Protein AF-A0A538RTL1-F1 (afdb_monomer)

Structure (mmCIF, N/CA/C/O backbone):
data_AF-A0A538RTL1-F1
#
_entry.id   AF-A0A538RTL1-F1
#
loop_
_atom_site.group_PDB
_atom_site.id
_atom_site.type_symbol
_atom_site.label_atom_id
_atom_site.label_alt_id
_atom_site.label_comp_id
_atom_site.label_asym_id
_atom_site.label_entity_id
_atom_site.label_seq_id
_atom_site.pdbx_PDB_ins_code
_atom_site.Cartn_x
_atom_site.Cartn_y
_atom_site.Cartn_z
_atom_site.occupancy
_atom_site.B_iso_or_equiv
_atom_site.auth_seq_id
_atom_site.auth_comp_id
_atom_site.auth_asym_id
_atom_site.auth_atom_id
_atom_site.pdbx_PDB_model_num
ATOM 1 N N . MET A 1 1 ? 27.070 7.110 -13.548 1.00 70.44 1 MET A N 1
ATOM 2 C CA . MET A 1 1 ? 25.816 7.654 -12.980 1.00 70.44 1 MET A CA 1
ATOM 3 C C . MET A 1 1 ? 24.547 7.287 -13.767 1.00 70.44 1 MET A C 1
ATOM 5 O O . MET A 1 1 ? 23.513 7.173 -13.134 1.00 70.44 1 MET A O 1
ATOM 9 N N . ALA A 1 2 ? 24.572 7.036 -15.087 1.00 79.06 2 ALA A N 1
ATOM 10 C CA . ALA A 1 2 ? 23.336 6.798 -15.863 1.00 79.06 2 ALA A CA 1
ATOM 11 C C . ALA A 1 2 ? 22.768 5.356 -15.834 1.00 79.06 2 ALA A C 1
ATOM 13 O O . ALA A 1 2 ? 21.556 5.178 -15.864 1.00 79.06 2 ALA A O 1
ATOM 14 N N . PHE A 1 3 ? 23.609 4.320 -15.738 1.00 85.19 3 PHE A N 1
ATOM 15 C CA . PHE A 1 3 ? 23.159 2.917 -15.819 1.00 85.19 3 PHE A CA 1
ATOM 16 C C . PHE A 1 3 ? 22.175 2.499 -14.716 1.00 85.19 3 PHE A C 1
ATOM 18 O O . PHE A 1 3 ? 21.311 1.660 -14.955 1.00 85.19 3 PHE A O 1
ATOM 25 N N . GLY A 1 4 ? 22.256 3.117 -13.534 1.00 88.19 4 GLY A N 1
ATOM 26 C CA . GLY A 1 4 ? 21.329 2.843 -12.435 1.00 88.19 4 GLY A CA 1
ATOM 27 C C . GLY A 1 4 ? 19.870 3.158 -12.778 1.00 88.19 4 GLY A C 1
ATOM 28 O O . GLY A 1 4 ? 18.980 2.461 -12.308 1.00 88.19 4 GLY A O 1
ATOM 29 N N . TYR A 1 5 ? 19.618 4.133 -13.659 1.00 89.88 5 TYR A N 1
ATOM 30 C CA . TYR A 1 5 ? 18.262 4.509 -14.073 1.00 89.88 5 TYR A CA 1
ATOM 31 C C . TYR A 1 5 ? 17.628 3.520 -15.058 1.00 89.88 5 TYR A C 1
ATOM 33 O O . TYR A 1 5 ? 16.409 3.498 -15.191 1.00 89.88 5 TYR A O 1
ATOM 41 N N . LEU A 1 6 ? 18.430 2.691 -15.738 1.00 92.81 6 LEU A N 1
ATOM 42 C CA . LEU A 1 6 ? 17.921 1.680 -16.671 1.00 92.81 6 LEU A CA 1
ATOM 43 C C . LEU A 1 6 ? 17.522 0.379 -15.965 1.00 92.81 6 LEU A C 1
ATOM 45 O O . LEU A 1 6 ? 16.675 -0.344 -16.478 1.00 92.81 6 LEU A O 1
ATOM 49 N N . MET A 1 7 ? 18.086 0.092 -14.787 1.00 91.50 7 MET A N 1
ATOM 50 C CA . MET A 1 7 ? 17.822 -1.135 -14.017 1.00 91.50 7 MET A CA 1
ATOM 51 C C . MET A 1 7 ? 16.340 -1.358 -13.642 1.00 91.50 7 MET A C 1
ATOM 53 O O . MET A 1 7 ? 15.891 -2.503 -13.726 1.00 91.50 7 MET A O 1
ATOM 57 N N . PRO A 1 8 ? 15.538 -0.337 -13.269 1.00 94.31 8 PR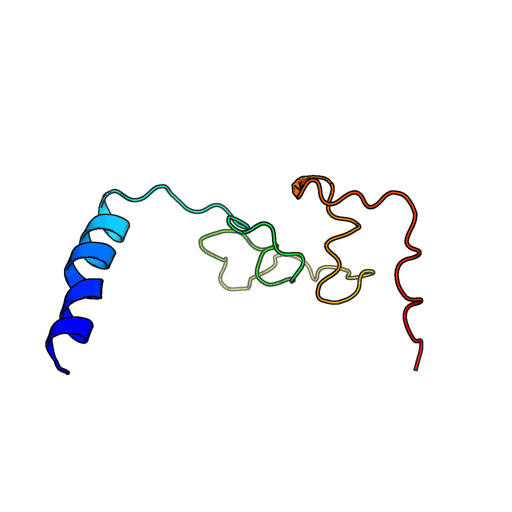O A N 1
ATOM 58 C CA . PRO A 1 8 ? 14.131 -0.542 -12.923 1.00 94.31 8 PRO A CA 1
ATOM 59 C C . PRO A 1 8 ? 13.249 -0.943 -14.110 1.00 94.31 8 PRO A C 1
ATOM 61 O O . PRO A 1 8 ? 12.241 -1.609 -13.905 1.00 94.31 8 PRO A O 1
ATOM 64 N N . LEU A 1 9 ? 13.607 -0.572 -15.345 1.00 94.69 9 LEU A N 1
ATOM 65 C CA . LEU A 1 9 ? 12.779 -0.812 -16.535 1.00 94.69 9 LEU A CA 1
ATOM 66 C C . LEU A 1 9 ? 12.51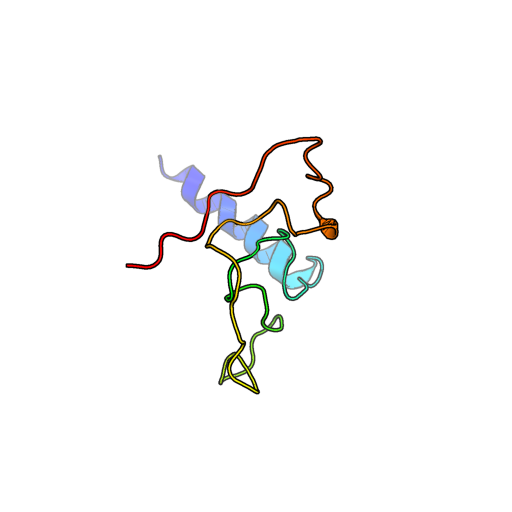6 -2.304 -16.819 1.00 94.69 9 LEU A C 1
ATOM 68 O O . LEU A 1 9 ? 11.343 -2.680 -16.933 1.00 94.69 9 LEU A O 1
ATOM 72 N N . PRO A 1 10 ? 13.538 -3.184 -16.910 1.00 95.88 10 PRO A N 1
ATOM 73 C CA . PRO A 1 10 ? 13.301 -4.610 -17.110 1.00 95.88 10 PRO A CA 1
ATOM 74 C C . PRO A 1 10 ? 12.584 -5.242 -15.911 1.00 95.88 10 PRO A C 1
ATOM 76 O O . PRO A 1 10 ? 11.676 -6.050 -16.106 1.00 95.88 10 PRO A O 1
ATOM 79 N N . TYR A 1 11 ? 12.930 -4.839 -14.683 1.00 94.12 11 TYR A N 1
ATOM 80 C CA . TYR A 1 11 ? 12.296 -5.354 -13.468 1.00 94.12 11 TYR A CA 1
ATOM 81 C C . TYR A 1 11 ? 10.800 -5.016 -13.409 1.00 94.12 11 TYR A C 1
ATOM 83 O O . TYR A 1 11 ? 9.970 -5.904 -13.209 1.00 94.12 11 TYR A O 1
ATOM 91 N N . LEU A 1 12 ? 10.442 -3.751 -13.641 1.00 95.56 12 LEU A N 1
ATOM 92 C CA . LEU A 1 12 ? 9.057 -3.289 -13.619 1.00 95.56 12 LEU A CA 1
ATOM 93 C C . LEU A 1 12 ? 8.237 -3.964 -14.725 1.00 95.56 12 LEU A C 1
ATOM 95 O O . LEU A 1 12 ? 7.136 -4.442 -14.462 1.00 95.56 12 LEU A O 1
ATOM 99 N N . THR A 1 13 ? 8.794 -4.074 -15.936 1.00 96.62 13 THR A N 1
ATOM 100 C CA . THR A 1 13 ? 8.120 -4.722 -17.076 1.00 96.62 13 THR A CA 1
ATOM 101 C C . THR A 1 13 ? 7.808 -6.189 -16.788 1.00 96.62 13 THR A C 1
ATOM 103 O O . THR A 1 13 ? 6.692 -6.647 -17.040 1.00 96.62 13 THR A O 1
ATOM 106 N N . TRP A 1 14 ? 8.763 -6.928 -16.214 1.00 96.94 14 TRP A N 1
ATOM 107 C CA . TRP A 1 14 ? 8.529 -8.311 -15.804 1.00 96.94 14 TRP A CA 1
ATOM 108 C C . TRP A 1 14 ? 7.477 -8.385 -14.694 1.00 96.94 14 TRP A C 1
ATOM 110 O O . TRP A 1 14 ? 6.521 -9.157 -14.802 1.00 96.94 14 TRP A O 1
ATOM 120 N N . SER A 1 15 ? 7.639 -7.583 -13.638 1.00 94.50 15 SER A N 1
ATOM 121 C CA . SER A 1 15 ? 6.769 -7.594 -12.457 1.00 94.50 15 SER A CA 1
ATOM 122 C C . SER A 1 15 ? 5.305 -7.322 -12.816 1.00 94.50 15 SER A C 1
ATOM 124 O O . SER A 1 15 ? 4.419 -8.035 -12.356 1.00 94.50 15 SER A O 1
ATOM 126 N N . MET A 1 16 ? 5.037 -6.386 -13.730 1.00 93.50 16 MET A N 1
ATOM 127 C CA . MET A 1 16 ? 3.672 -6.109 -14.194 1.00 93.50 16 MET A CA 1
ATOM 128 C C . MET A 1 16 ? 3.029 -7.293 -14.932 1.00 93.50 16 MET A C 1
ATOM 130 O O . MET A 1 16 ? 1.817 -7.478 -14.850 1.00 93.50 16 MET A O 1
ATOM 134 N N . ARG A 1 17 ? 3.810 -8.093 -15.673 1.00 94.88 17 ARG A N 1
ATOM 135 C CA . ARG A 1 17 ? 3.270 -9.178 -16.513 1.00 94.8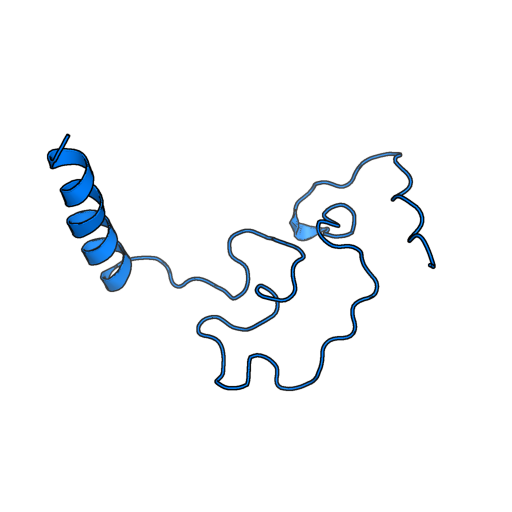8 17 ARG A CA 1
ATOM 136 C C . ARG A 1 17 ? 3.185 -10.530 -15.804 1.00 94.88 17 ARG A C 1
ATOM 138 O O . ARG A 1 17 ? 2.311 -11.329 -16.155 1.00 94.88 17 ARG A O 1
ATOM 145 N N . TYR A 1 18 ? 4.102 -10.794 -14.877 1.00 95.81 18 TYR A N 1
ATOM 146 C CA . TYR A 1 18 ? 4.286 -12.105 -14.241 1.00 95.81 18 TYR A CA 1
ATOM 147 C C . TYR A 1 18 ? 4.392 -12.045 -12.711 1.00 95.81 18 TYR A C 1
ATOM 149 O O . TYR A 1 18 ? 4.543 -13.088 -12.075 1.00 95.81 18 TYR A O 1
ATOM 157 N N . GLY A 1 19 ? 4.360 -10.855 -12.112 1.00 91.62 19 GLY A N 1
ATOM 158 C CA . GLY A 1 19 ? 4.394 -10.694 -10.663 1.00 91.62 19 GLY A CA 1
ATOM 159 C C . GLY A 1 19 ? 3.142 -11.256 -9.991 1.00 91.62 19 GLY A C 1
ATOM 160 O O . GLY A 1 19 ? 2.066 -11.347 -10.585 1.00 91.62 19 GLY A O 1
ATOM 161 N N . LYS A 1 20 ? 3.286 -11.637 -8.719 1.00 91.44 20 LYS A N 1
ATOM 162 C CA . LYS A 1 20 ? 2.156 -12.046 -7.881 1.00 91.44 20 LYS A CA 1
ATOM 163 C C . LYS A 1 20 ? 1.229 -10.846 -7.668 1.00 91.44 20 LYS A C 1
ATOM 165 O O . LYS A 1 20 ? 1.699 -9.757 -7.352 1.00 91.44 20 LYS A O 1
ATOM 170 N N . VAL A 1 21 ? -0.080 -11.068 -7.785 1.00 89.50 21 VAL A N 1
ATOM 171 C CA . VAL A 1 21 ? -1.090 -10.049 -7.469 1.00 89.50 21 VAL A CA 1
ATOM 172 C C . VAL A 1 21 ? -0.942 -9.635 -6.004 1.00 89.50 21 VAL A C 1
ATOM 174 O O . VAL A 1 21 ? -0.949 -10.484 -5.108 1.00 89.50 21 VAL A O 1
ATOM 177 N N . ALA A 1 22 ? -0.774 -8.335 -5.768 1.00 88.69 22 ALA A N 1
ATOM 178 C CA . ALA A 1 22 ? -0.708 -7.784 -4.424 1.00 88.69 22 ALA A CA 1
ATOM 179 C C . ALA A 1 22 ? -2.102 -7.812 -3.781 1.00 88.69 22 ALA A C 1
ATOM 181 O O . ALA A 1 22 ? -3.085 -7.432 -4.411 1.00 88.69 22 ALA A O 1
ATOM 182 N N . GLY A 1 23 ? -2.185 -8.260 -2.527 1.00 87.88 23 GLY A N 1
ATOM 183 C CA . GLY A 1 23 ? -3.381 -8.048 -1.709 1.00 87.88 23 GLY A CA 1
ATOM 184 C C . GLY A 1 23 ? -3.482 -6.594 -1.235 1.00 87.88 23 GLY A C 1
ATOM 185 O O . GLY A 1 23 ? -2.626 -5.775 -1.561 1.00 87.88 23 GLY A O 1
ATOM 186 N N . GLY A 1 24 ? -4.501 -6.283 -0.427 1.00 90.06 24 GLY A N 1
ATOM 187 C CA . GLY A 1 24 ? -4.684 -4.938 0.142 1.00 90.06 24 GLY A CA 1
ATOM 188 C C . GLY A 1 24 ? -3.539 -4.490 1.059 1.00 90.06 24 GLY A C 1
ATOM 189 O O . GLY A 1 24 ? -3.207 -3.315 1.078 1.00 90.06 24 GLY A O 1
ATOM 190 N N . ASN A 1 25 ? -2.879 -5.427 1.754 1.00 91.88 25 ASN A N 1
ATOM 191 C CA . ASN A 1 25 ? -1.765 -5.139 2.664 1.00 91.88 25 ASN A CA 1
ATOM 192 C C . ASN A 1 25 ? -0.633 -6.181 2.555 1.00 91.88 25 ASN A C 1
ATOM 194 O O . ASN A 1 25 ? -0.584 -7.127 3.342 1.00 91.88 25 ASN A O 1
ATOM 198 N N . PRO A 1 26 ? 0.263 -6.074 1.558 1.00 89.75 26 PRO A N 1
ATOM 199 C CA . PRO A 1 26 ? 1.372 -7.012 1.392 1.00 89.75 26 PRO A CA 1
ATOM 200 C C . PRO A 1 26 ? 2.528 -6.793 2.386 1.00 89.75 26 PRO A C 1
ATOM 202 O O . PRO A 1 26 ? 3.372 -7.678 2.513 1.00 89.75 26 PRO A O 1
ATOM 205 N N . TRP A 1 27 ? 2.579 -5.645 3.076 1.00 87.62 27 TRP A N 1
ATOM 206 C CA . TRP A 1 27 ? 3.692 -5.216 3.945 1.00 87.62 27 TRP A CA 1
ATOM 207 C C . TRP A 1 27 ? 3.302 -5.091 5.425 1.00 87.62 27 TRP A C 1
ATOM 209 O O . TRP A 1 27 ? 3.914 -4.333 6.172 1.00 87.62 27 TRP A O 1
ATOM 219 N N . PRO A 1 28 ? 2.354 -5.925 5.854 1.00 87.44 28 PRO A N 1
ATOM 220 C CA . PRO A 1 28 ? 1.434 -5.723 6.988 1.00 87.44 28 PRO A CA 1
ATOM 221 C C . PRO A 1 28 ? 1.608 -4.429 7.817 1.00 87.44 28 PRO A C 1
ATOM 223 O O . PRO A 1 28 ? 2.015 -4.444 8.977 1.00 87.44 28 PRO A O 1
ATOM 226 N N . THR A 1 29 ? 1.249 -3.286 7.235 1.00 88.94 29 THR A N 1
ATOM 227 C CA . THR A 1 29 ? 1.306 -1.963 7.887 1.00 88.94 29 THR A CA 1
ATOM 228 C C . THR A 1 29 ? -0.039 -1.588 8.535 1.00 88.94 29 THR A C 1
ATOM 230 O O . THR A 1 29 ? -1.094 -1.982 8.026 1.00 88.94 29 THR A O 1
ATOM 233 N N . PRO A 1 30 ? -0.057 -0.833 9.652 1.00 88.81 30 PRO A N 1
ATOM 234 C CA . PRO A 1 30 ? -1.285 -0.446 10.356 1.00 88.81 30 PRO A CA 1
ATOM 235 C C . PRO A 1 30 ? -1.971 0.811 9.798 1.00 88.81 30 PRO A C 1
ATOM 237 O O . PRO A 1 30 ? -3.056 1.161 10.262 1.00 88.81 30 PRO A O 1
ATOM 240 N N . SER A 1 31 ? -1.374 1.505 8.825 1.00 88.62 31 SER A N 1
ATOM 241 C CA . SER A 1 31 ? -1.961 2.723 8.257 1.00 88.62 31 SER A CA 1
ATOM 242 C C . SER A 1 31 ? -3.203 2.435 7.406 1.00 88.62 31 SER A C 1
ATOM 244 O O . SER A 1 31 ? -3.343 1.378 6.789 1.00 88.62 31 SER A O 1
ATOM 246 N N . LEU A 1 32 ? -4.109 3.417 7.362 1.00 90.50 32 LEU A N 1
ATOM 247 C CA . LEU A 1 32 ? -5.398 3.330 6.667 1.00 90.50 32 LEU A CA 1
ATOM 248 C C . LEU A 1 32 ? -5.270 3.013 5.175 1.00 90.50 32 LEU A C 1
ATOM 250 O O . LEU A 1 32 ? -6.074 2.257 4.643 1.00 90.50 32 LEU A O 1
ATOM 254 N N . GLU A 1 33 ? -4.248 3.544 4.500 1.00 89.31 33 GLU A N 1
ATOM 255 C CA . GLU A 1 33 ? -4.018 3.310 3.066 1.00 89.31 33 GLU A CA 1
ATOM 256 C C . GLU A 1 33 ? -3.846 1.818 2.715 1.00 89.31 33 GLU A C 1
ATOM 258 O O . GLU A 1 33 ? -4.073 1.431 1.575 1.00 89.31 33 GLU A O 1
ATOM 263 N N . TRP A 1 34 ? -3.518 0.968 3.696 1.00 90.44 34 TRP A N 1
ATOM 264 C CA . TRP A 1 34 ? -3.395 -0.485 3.531 1.00 90.44 34 TRP A CA 1
ATOM 265 C C . TRP A 1 34 ? -4.595 -1.264 4.079 1.00 90.44 34 TRP A C 1
ATOM 267 O O . TRP A 1 34 ? -4.533 -2.483 4.240 1.00 90.44 34 TRP A O 1
ATOM 277 N N . GLN A 1 35 ? -5.695 -0.578 4.388 1.00 89.44 35 GLN A N 1
ATOM 278 C CA . GLN A 1 35 ? -6.975 -1.202 4.739 1.00 89.44 35 GLN A CA 1
ATOM 279 C C . GLN A 1 35 ? -7.963 -1.218 3.569 1.00 89.44 35 GLN A C 1
ATOM 281 O O . GLN A 1 35 ? -9.019 -1.842 3.666 1.00 89.44 35 GLN A O 1
ATOM 286 N N . THR A 1 36 ? -7.627 -0.563 2.455 1.00 91.94 36 THR A N 1
ATOM 287 C CA . THR A 1 36 ? -8.400 -0.658 1.215 1.00 91.94 36 THR A CA 1
ATOM 288 C C . THR A 1 36 ? -7.979 -1.870 0.369 1.00 91.94 36 THR A C 1
ATOM 290 O O . THR A 1 36 ? -6.953 -2.513 0.609 1.00 91.94 36 THR A O 1
ATOM 293 N N . ALA A 1 37 ? -8.804 -2.226 -0.616 1.00 89.94 37 ALA A N 1
ATOM 294 C CA . ALA A 1 37 ? -8.504 -3.286 -1.571 1.00 89.94 37 ALA A CA 1
ATOM 295 C C . ALA A 1 37 ? -7.371 -2.874 -2.529 1.00 89.94 37 ALA A C 1
ATOM 297 O O . ALA A 1 37 ? -7.099 -1.694 -2.730 1.00 89.94 37 ALA A O 1
ATOM 298 N N . SER A 1 38 ? -6.731 -3.860 -3.161 1.00 90.38 38 SER A N 1
ATOM 299 C CA . SER A 1 38 ? -5.770 -3.631 -4.243 1.00 90.38 38 SER A CA 1
ATOM 300 C C . SER A 1 38 ? -6.262 -4.335 -5.512 1.00 90.38 38 SER A C 1
ATOM 302 O O . SER A 1 38 ? -6.401 -5.562 -5.492 1.00 90.38 38 SER A O 1
ATOM 304 N N . PRO A 1 39 ? -6.557 -3.604 -6.606 1.00 90.38 39 PRO A N 1
ATOM 305 C CA . PRO A 1 39 ? -6.520 -2.140 -6.736 1.00 90.38 39 PRO A CA 1
ATOM 306 C C . PRO A 1 39 ? -7.596 -1.434 -5.880 1.00 90.38 39 PRO A C 1
ATOM 308 O O . PRO A 1 39 ? -8.640 -2.039 -5.615 1.00 90.38 39 PRO A O 1
ATOM 311 N N . PRO A 1 40 ? -7.370 -0.172 -5.462 1.00 89.38 40 PRO A N 1
ATOM 312 C CA . PRO A 1 40 ? -8.343 0.556 -4.654 1.00 89.38 40 PRO A CA 1
ATOM 313 C C . PRO A 1 40 ? -9.585 0.941 -5.479 1.00 89.38 40 PRO A C 1
ATOM 315 O O . PRO A 1 40 ? -9.462 1.229 -6.675 1.00 89.38 40 PRO A O 1
ATOM 318 N N . PRO A 1 41 ? -10.784 0.970 -4.865 1.00 92.06 41 PRO A N 1
ATOM 319 C CA . PRO A 1 41 ? -11.971 1.560 -5.476 1.00 92.06 41 PRO A CA 1
ATOM 320 C C . PRO A 1 41 ? -11.815 3.085 -5.594 1.00 92.06 41 PRO A C 1
ATOM 322 O O . PRO A 1 41 ? -10.950 3.684 -4.955 1.00 92.06 41 PRO A O 1
ATOM 325 N N . ILE A 1 42 ? -12.665 3.730 -6.398 1.00 94.44 42 ILE A N 1
ATOM 326 C CA . ILE A 1 42 ? -12.571 5.173 -6.704 1.00 94.44 42 ILE A CA 1
ATOM 327 C C . ILE A 1 42 ? -12.662 6.017 -5.423 1.00 94.44 42 ILE A C 1
ATOM 329 O O . ILE A 1 42 ? -11.938 6.995 -5.251 1.00 94.44 42 ILE A O 1
ATOM 333 N N . GLU A 1 43 ? -13.540 5.614 -4.515 1.00 94.38 43 GLU A N 1
ATOM 334 C CA . GLU A 1 43 ? -13.794 6.239 -3.223 1.00 94.38 43 GLU A CA 1
ATOM 335 C C . GLU A 1 43 ? -12.818 5.801 -2.114 1.00 94.38 43 GLU A C 1
ATOM 337 O O . GLU A 1 43 ? -12.881 6.329 -1.006 1.00 94.38 43 GLU A O 1
ATOM 342 N N . ASN A 1 44 ? -11.890 4.878 -2.395 1.00 93.06 44 ASN A N 1
ATOM 343 C CA . ASN A 1 44 ? -10.997 4.184 -1.450 1.00 93.06 44 ASN A CA 1
ATOM 344 C C . ASN A 1 44 ? -11.717 3.316 -0.402 1.00 93.06 44 ASN A C 1
ATOM 346 O O . ASN A 1 44 ? -11.367 2.147 -0.250 1.00 93.06 44 ASN A O 1
ATOM 350 N N . PHE A 1 45 ? -12.730 3.837 0.294 1.00 93.38 45 PHE A N 1
ATOM 351 C CA . PHE A 1 45 ? -13.502 3.108 1.303 1.00 93.38 45 PHE A CA 1
ATOM 352 C C . PHE A 1 45 ? -15.001 3.244 1.046 1.00 93.38 45 PHE A C 1
ATOM 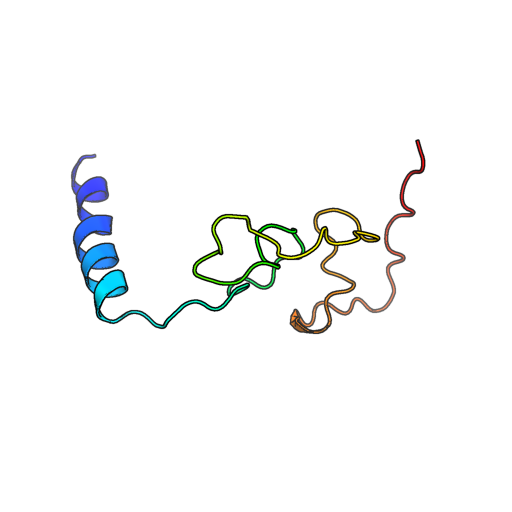354 O O . PHE A 1 45 ? -15.507 4.346 0.861 1.00 93.38 45 PHE A O 1
ATOM 361 N N . ALA A 1 46 ? -15.726 2.126 1.109 1.00 9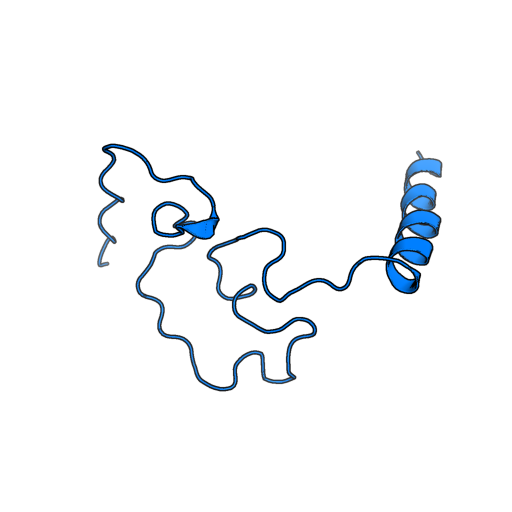2.12 46 ALA A N 1
ATOM 362 C CA . ALA A 1 46 ? -17.186 2.135 1.001 1.00 92.12 46 ALA A CA 1
ATOM 363 C C . ALA A 1 46 ? -17.863 2.807 2.213 1.00 92.12 46 ALA A C 1
ATOM 365 O O . ALA A 1 46 ? -18.958 3.351 2.095 1.00 92.12 46 ALA A O 1
ATOM 366 N N . VAL A 1 47 ? -17.216 2.756 3.382 1.00 92.94 47 VAL A N 1
ATOM 367 C CA . VAL A 1 47 ? -17.660 3.365 4.644 1.00 92.94 47 VAL A CA 1
ATOM 368 C C . VAL A 1 47 ? -16.439 3.960 5.341 1.00 92.94 47 VAL A C 1
ATOM 370 O O . VAL A 1 47 ? -15.360 3.373 5.277 1.00 92.94 47 VAL A O 1
ATOM 373 N N . THR A 1 48 ? -16.599 5.103 6.012 1.00 94.00 48 THR A N 1
ATOM 374 C CA . THR A 1 48 ? -15.521 5.729 6.787 1.00 94.00 48 THR A CA 1
ATOM 375 C C . THR A 1 48 ? -15.028 4.780 7.887 1.00 94.00 48 THR A C 1
ATOM 377 O O . THR A 1 48 ? -15.833 4.389 8.735 1.00 94.00 48 THR A O 1
ATOM 380 N N . PRO A 1 49 ? -13.737 4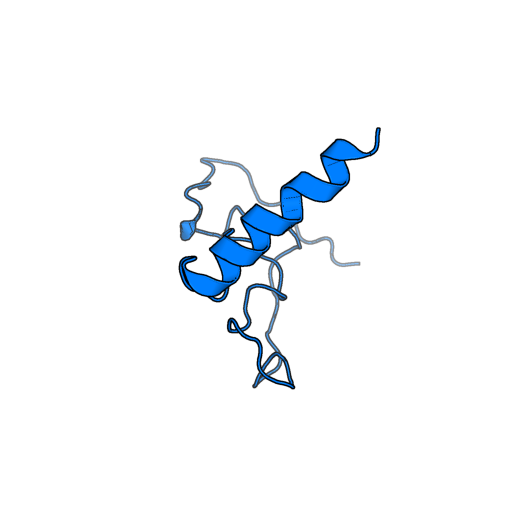.407 7.896 1.00 89.88 49 PRO A N 1
ATOM 381 C CA . PRO A 1 49 ? -13.187 3.543 8.929 1.00 89.88 49 PRO A CA 1
ATOM 382 C C . PRO A 1 49 ? -13.033 4.303 10.251 1.00 89.88 49 PRO A C 1
ATOM 384 O O . PRO A 1 49 ? -12.578 5.446 10.278 1.00 89.88 49 PRO A O 1
ATOM 387 N N . GLU A 1 50 ? -13.393 3.648 11.350 1.00 91.38 50 GLU A N 1
ATOM 388 C CA . GLU A 1 50 ? -13.143 4.133 12.706 1.00 91.38 50 GLU A CA 1
ATOM 389 C C . GLU A 1 50 ? -11.739 3.701 13.149 1.00 91.38 50 GLU A C 1
ATOM 391 O O . GLU A 1 50 ? -11.389 2.521 13.069 1.00 91.38 50 GLU A O 1
ATOM 396 N N . VAL A 1 51 ? -10.926 4.662 13.590 1.00 89.19 51 VAL A N 1
ATOM 397 C CA . VAL A 1 51 ? -9.529 4.442 13.985 1.00 89.19 51 VAL A CA 1
ATOM 398 C C . VAL A 1 51 ? -9.375 4.755 15.464 1.00 89.19 51 VAL A C 1
ATOM 400 O O . VAL A 1 51 ? -9.562 5.891 15.883 1.00 89.19 51 VAL A O 1
ATOM 403 N N . TRP A 1 52 ? -9.027 3.733 16.239 1.00 88.50 52 TRP A N 1
ATOM 404 C CA . TRP A 1 52 ? -8.836 3.795 17.695 1.00 88.50 52 TRP A CA 1
ATOM 405 C C . TRP A 1 52 ? -7.392 3.485 18.118 1.00 88.50 52 TRP A C 1
ATOM 407 O O . TRP A 1 52 ? -7.097 3.418 19.308 1.00 88.50 52 TRP A O 1
ATOM 417 N N . TRP A 1 53 ? -6.498 3.273 17.150 1.00 86.00 53 TRP A N 1
ATOM 418 C CA . TRP A 1 53 ? -5.077 3.003 17.362 1.00 86.00 53 TRP A CA 1
ATOM 419 C C . TRP A 1 53 ? -4.222 4.154 16.831 1.00 86.00 53 TRP A C 1
ATOM 421 O O . TRP A 1 53 ? -4.641 4.922 15.960 1.00 86.00 53 TRP A O 1
ATOM 431 N N . GLU A 1 54 ? -2.997 4.256 17.336 1.00 86.00 54 GLU A N 1
ATOM 432 C CA . GLU A 1 54 ? -2.046 5.268 16.887 1.00 86.00 54 GLU A CA 1
ATOM 433 C C . GLU A 1 54 ? -1.396 4.890 15.545 1.00 86.00 54 GLU A C 1
ATOM 435 O O . GLU A 1 54 ? -1.247 3.707 15.210 1.00 86.00 54 GLU A O 1
ATOM 440 N N . PRO A 1 55 ? -0.932 5.877 14.756 1.00 84.44 55 PRO A N 1
ATOM 441 C CA . PRO A 1 55 ? -0.039 5.599 13.642 1.00 84.44 55 PRO A CA 1
ATOM 442 C C . PRO A 1 55 ? 1.148 4.745 14.110 1.00 84.44 55 PRO A C 1
ATOM 444 O O . PRO A 1 55 ? 1.753 5.028 15.137 1.00 84.44 55 PRO A O 1
ATOM 447 N N . TYR A 1 56 ? 1.507 3.722 13.330 1.00 85.12 56 TYR A N 1
ATOM 448 C CA . TYR A 1 56 ? 2.589 2.775 13.649 1.00 85.12 56 TYR A CA 1
ATOM 449 C C . TYR A 1 56 ? 2.322 1.827 14.830 1.00 85.12 56 TYR A C 1
ATOM 451 O O . TYR A 1 56 ? 3.260 1.205 15.330 1.00 85.12 56 TYR A O 1
ATOM 459 N N . ASP A 1 57 ? 1.066 1.631 15.232 1.00 86.56 57 ASP A N 1
ATOM 460 C CA . ASP A 1 57 ? 0.715 0.579 16.186 1.00 86.56 57 ASP A CA 1
ATOM 461 C C . ASP A 1 57 ? 0.815 -0.824 15.557 1.00 86.56 57 ASP A C 1
ATOM 463 O O . ASP A 1 57 ? -0.132 -1.384 15.001 1.00 86.56 57 ASP A O 1
ATOM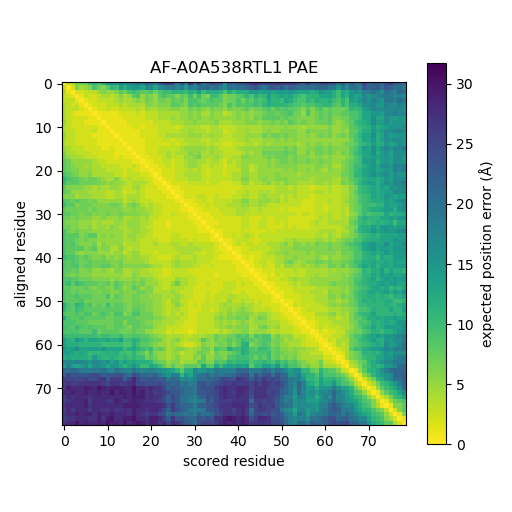 467 N N . PHE A 1 58 ? 2.015 -1.393 15.627 1.00 85.62 58 PHE A N 1
ATOM 468 C CA . PHE A 1 58 ? 2.287 -2.775 15.232 1.00 85.62 58 PHE A CA 1
ATOM 469 C C . PHE A 1 58 ? 2.056 -3.775 16.371 1.00 85.62 58 PHE A C 1
ATOM 471 O O . PHE A 1 58 ? 2.054 -4.983 16.134 1.00 85.62 58 PHE A O 1
ATOM 478 N N . VAL A 1 59 ? 1.882 -3.302 17.607 1.00 81.94 59 VAL A N 1
ATOM 479 C CA . VAL A 1 59 ? 1.750 -4.165 18.790 1.00 81.94 59 VAL A CA 1
ATOM 480 C C . VAL A 1 59 ? 0.391 -4.853 18.789 1.00 81.94 59 VAL A C 1
ATOM 482 O O . VAL A 1 59 ? 0.301 -6.048 19.071 1.00 81.94 59 VAL A O 1
ATOM 485 N N . HIS A 1 60 ? -0.651 -4.134 18.374 1.00 78.06 60 HIS A N 1
ATOM 486 C CA . HIS A 1 60 ? -2.003 -4.674 18.234 1.00 78.06 60 HIS A CA 1
ATOM 487 C C . HIS A 1 60 ? -2.245 -5.390 16.889 1.00 78.06 60 HIS A C 1
ATOM 489 O O . HIS A 1 60 ? -3.391 -5.645 16.515 1.00 78.06 60 HIS A O 1
ATOM 495 N N . ARG A 1 61 ? -1.178 -5.766 16.163 1.00 76.81 61 ARG A N 1
ATOM 496 C CA . ARG A 1 61 ? -1.240 -6.509 14.893 1.00 76.81 61 ARG A CA 1
ATOM 497 C C . ARG A 1 61 ? -0.778 -7.964 15.064 1.00 76.81 61 ARG A C 1
ATOM 499 O O . ARG A 1 61 ? 0.413 -8.259 14.921 1.00 76.81 61 ARG A O 1
ATOM 506 N N . PRO A 1 62 ? -1.699 -8.908 15.354 1.00 73.88 62 PRO A N 1
ATOM 507 C CA . PRO A 1 62 ? -1.340 -10.306 15.606 1.00 73.88 62 PRO A CA 1
ATOM 508 C C . PRO A 1 62 ? -0.731 -11.004 14.379 1.00 73.88 62 PRO A C 1
ATOM 510 O O . PRO A 1 62 ? -0.004 -11.982 14.528 1.00 73.88 62 PRO A O 1
ATOM 513 N N . ASP A 1 63 ? -0.987 -10.491 13.173 1.00 78.56 63 ASP A N 1
ATOM 514 C CA . ASP A 1 63 ? -0.455 -10.984 11.900 1.00 78.56 63 ASP A CA 1
ATOM 515 C C . ASP A 1 63 ? 1.047 -10.721 11.707 1.00 78.56 63 ASP A C 1
ATOM 517 O O . ASP A 1 63 ? 1.690 -11.429 10.932 1.00 78.56 63 ASP A O 1
ATOM 521 N N . VAL A 1 64 ? 1.627 -9.748 12.419 1.00 81.06 64 VAL A N 1
ATOM 522 C CA . VAL A 1 64 ? 3.047 -9.367 12.272 1.00 81.06 64 VAL A CA 1
ATOM 523 C C . VAL A 1 64 ? 3.954 -10.163 13.220 1.00 81.06 64 VAL A C 1
ATOM 525 O O . VAL A 1 64 ? 5.174 -10.151 13.077 1.00 81.06 64 VAL A O 1
ATOM 528 N N . GLY A 1 65 ? 3.387 -10.884 14.193 1.00 74.81 65 GLY A N 1
ATOM 529 C CA . GLY A 1 65 ? 4.162 -11.690 15.143 1.00 74.81 65 GLY A CA 1
ATOM 530 C C . GLY A 1 65 ? 5.034 -10.870 16.105 1.00 74.81 65 GLY A C 1
ATOM 531 O O . GLY A 1 65 ? 5.940 -11.420 16.724 1.00 74.81 65 GLY A O 1
ATOM 532 N N . LEU A 1 66 ? 4.758 -9.569 16.255 1.00 72.06 66 LEU A N 1
ATOM 533 C CA . LEU A 1 66 ? 5.490 -8.635 17.123 1.00 72.06 66 LEU A CA 1
ATOM 534 C C . LEU A 1 66 ? 4.919 -8.560 18.546 1.00 72.06 66 LEU A C 1
ATOM 536 O O . LEU A 1 66 ? 5.119 -7.560 19.228 1.00 72.06 66 LEU A O 1
AT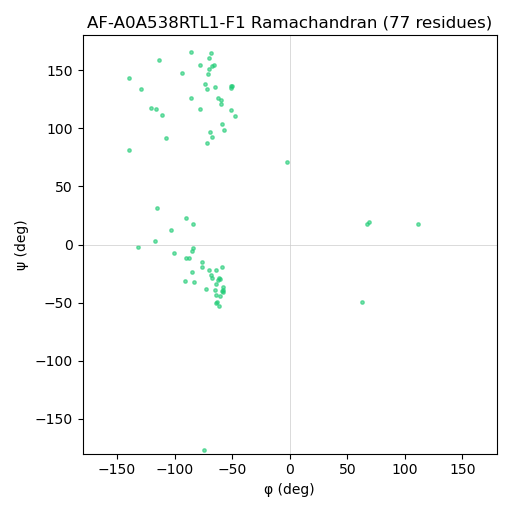OM 540 N N . ALA A 1 67 ? 4.206 -9.596 19.002 1.00 61.78 67 ALA A N 1
ATOM 541 C CA . ALA A 1 67 ? 3.628 -9.643 20.342 1.00 61.78 67 ALA A CA 1
ATOM 542 C C . ALA A 1 67 ? 4.730 -9.471 21.404 1.00 61.78 67 ALA A C 1
ATOM 544 O O . ALA A 1 67 ? 5.455 -10.404 21.751 1.00 61.78 67 ALA A O 1
ATOM 545 N N . ILE A 1 68 ? 4.873 -8.246 21.903 1.00 58.34 68 ILE A N 1
ATOM 546 C CA . ILE A 1 68 ? 5.850 -7.894 22.922 1.00 58.34 68 ILE A CA 1
ATOM 547 C C . ILE A 1 68 ? 5.337 -8.364 24.277 1.00 58.34 68 ILE A C 1
ATOM 549 O O . ILE A 1 68 ? 4.318 -7.904 24.787 1.00 58.34 68 ILE A O 1
ATOM 553 N N . SER A 1 69 ? 6.075 -9.291 24.883 1.00 54.19 69 SER A N 1
ATOM 554 C CA . SER A 1 69 ? 5.912 -9.610 26.296 1.00 54.19 69 SER A CA 1
ATOM 555 C C . SER A 1 69 ? 6.360 -8.398 27.124 1.00 54.19 69 SER A C 1
ATOM 557 O O . SER A 1 69 ? 7.540 -8.269 27.433 1.00 54.19 69 SER A O 1
ATOM 559 N N . GLY A 1 70 ? 5.426 -7.503 27.466 1.00 55.22 70 GLY A N 1
ATOM 560 C CA . GLY A 1 70 ? 5.571 -6.600 28.616 1.00 55.22 70 GLY A CA 1
ATOM 561 C C . GLY A 1 70 ? 5.762 -5.095 28.386 1.00 55.22 70 GLY A C 1
ATOM 562 O O . GLY A 1 70 ? 6.155 -4.431 29.341 1.00 55.22 70 GLY A O 1
ATOM 563 N N . THR A 1 71 ? 5.461 -4.519 27.218 1.00 51.81 71 THR A N 1
ATOM 564 C CA . THR A 1 71 ? 5.493 -3.048 27.056 1.00 51.81 71 THR A CA 1
ATOM 565 C C . THR A 1 71 ? 4.087 -2.497 26.862 1.00 51.81 71 THR A C 1
ATOM 567 O O . THR A 1 71 ? 3.454 -2.738 25.839 1.00 51.81 71 THR A O 1
ATOM 570 N N . THR A 1 72 ? 3.616 -1.752 27.862 1.00 51.22 72 THR A N 1
ATOM 571 C CA . THR A 1 72 ? 2.446 -0.872 27.790 1.00 51.22 72 THR A CA 1
ATOM 572 C C . THR A 1 72 ? 2.587 0.041 26.573 1.00 51.22 72 THR A C 1
ATOM 574 O O . THR A 1 72 ? 3.527 0.833 26.513 1.00 51.22 72 THR A O 1
ATOM 577 N N . ALA A 1 73 ? 1.683 -0.102 25.599 1.00 53.56 73 ALA A N 1
ATOM 578 C CA . ALA A 1 73 ? 1.520 0.863 24.518 1.00 53.56 73 ALA A CA 1
ATOM 579 C C . ALA A 1 73 ? 1.400 2.267 25.130 1.00 53.56 73 ALA A C 1
ATOM 581 O O . ALA A 1 73 ? 0.753 2.428 26.168 1.00 53.56 73 ALA A O 1
ATOM 582 N N . ALA A 1 74 ? 2.092 3.246 24.545 1.00 52.66 74 ALA A N 1
ATOM 583 C CA . ALA A 1 74 ? 2.052 4.622 25.021 1.00 52.66 74 ALA A CA 1
ATOM 584 C C . ALA A 1 74 ? 0.583 5.062 25.172 1.00 52.66 74 ALA A C 1
ATOM 586 O O . ALA A 1 74 ? -0.236 4.725 24.315 1.00 52.66 74 ALA A O 1
ATOM 587 N N . PRO A 1 75 ? 0.211 5.726 26.282 1.00 46.75 75 PRO A N 1
ATOM 588 C CA . PRO A 1 75 ? -1.145 6.219 26.431 1.00 46.75 75 PRO A CA 1
ATOM 589 C C . PRO A 1 75 ? -1.382 7.237 25.323 1.00 46.75 75 PRO A C 1
ATOM 591 O O . PRO A 1 75 ? -0.590 8.169 25.189 1.00 46.75 75 PRO A O 1
ATOM 594 N N . ALA A 1 76 ? -2.455 7.034 24.556 1.00 55.44 76 ALA A N 1
ATOM 595 C CA . ALA A 1 76 ? -2.956 8.014 23.610 1.00 55.44 76 ALA A CA 1
ATOM 596 C C . ALA A 1 76 ? -3.017 9.363 24.333 1.00 55.44 76 ALA A C 1
ATOM 598 O O . ALA A 1 76 ? -3.758 9.524 25.306 1.00 55.44 76 ALA A O 1
ATOM 599 N N . THR A 1 77 ? -2.148 10.290 23.940 1.00 47.69 77 THR A N 1
ATOM 600 C CA . THR A 1 77 ? -2.179 11.656 24.449 1.00 47.69 77 THR A CA 1
ATOM 601 C C . THR A 1 77 ? -3.433 12.309 23.885 1.00 47.69 77 THR A C 1
ATOM 603 O O . THR A 1 77 ? -3.444 12.731 22.732 1.00 47.69 77 THR A O 1
ATOM 606 N N . ASP A 1 78 ? -4.496 12.299 24.693 1.00 46.81 78 ASP A N 1
ATOM 607 C CA . ASP A 1 78 ? -5.627 13.222 24.603 1.00 46.81 78 ASP A CA 1
ATOM 608 C C . ASP A 1 78 ? -5.082 14.652 24.770 1.00 46.81 78 ASP A C 1
ATOM 610 O O . ASP A 1 78 ? -4.759 15.053 25.890 1.00 46.81 78 ASP A O 1
ATOM 614 N N . ASP A 1 79 ? -4.980 15.391 23.663 1.00 49.31 79 ASP A N 1
ATOM 615 C CA . ASP A 1 79 ? -4.865 16.857 23.599 1.00 49.31 79 ASP A CA 1
ATOM 616 C C . ASP A 1 79 ? -5.853 17.404 22.550 1.00 49.31 79 ASP A C 1
ATOM 618 O O . ASP A 1 79 ? -5.916 16.839 21.430 1.00 49.31 79 ASP A O 1
#

pLDDT: mean 82.77, s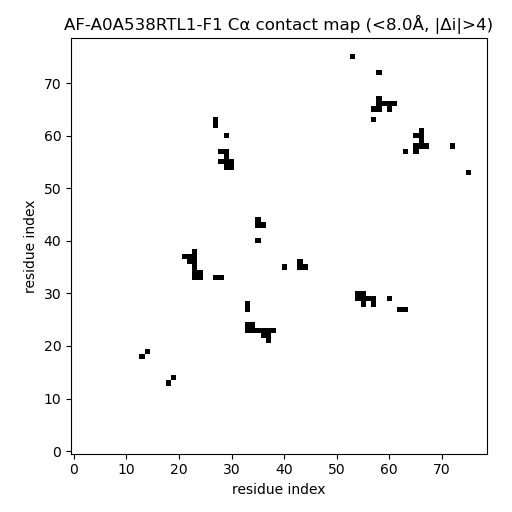td 14.55, range [46.75, 96.94]

Solvent-accessible surface area (backbone atoms only — not comparable to full-atom values): 5491 Å² total; per-residue (Å²): 132,68,70,71,73,56,58,55,54,64,52,51,57,47,42,76,77,71,47,79,85,62,58,39,50,81,76,79,60,72,50,70,87,38,73,26,55,53,78,59,56,96,76,50,54,100,60,90,81,88,81,91,74,62,89,79,49,52,63,86,32,80,90,73,71,51,74,66,93,81,71,81,74,80,76,81,80,87,125

Secondary structure (DSSP, 8-state):
--GGGTTHHHHHHHHHHHSPPP-S-SS---SGGGSS-SSPPTTS-SSPPP--S-TT--TT-GGGT---SS--PPP----

Foldseek 3Di:
DPPVVVVVVVVVVCCVPPNDQDFLAPPPAPDPSSVAGVVADPVNDPDDDDDPDDHRPPCPPVPVVPPDDPDDDDPDPDD

Radius of gyration: 18.15 Å; Cα contacts (8 Å, |Δi|>4): 41; chains: 1; bounding box: 44×29×46 Å

Sequence (79 aa):
MAFGYLMPLPYLTWSMRYGKVAGGNPWPTPSLEWQTASPPPIENFAVTPEVWWEPYDFVHRPDVGLAISGTTAAPATDD

Mean predicted aligned error: 8.78 Å